Protein AF-A0A432HN29-F1 (afdb_monomer_lite)

Radius of gyration: 22.3 Å; chains: 1; bounding box: 65×26×49 Å

Secondary structure (DSSP, 8-state):
-HHHHHH----HHHHHHTTPPPPS--SSPPPS-HHHHHHHHHHHHHHHHHHHHHHHHHHHHHHHS-GGG---SSHHHHHHHHHHHHHHHHHHHHHHHHHHHHHHHHHHHHTTTS----TTTTSSTT----

pLDDT: mean 71.47, std 15.15, range [34.06, 88.19]

Sequence (130 aa):
MVFICIFTFTSLEYDRKHGIRLSGPPPGRPPADEEKRHEIKSQARQDELDRIAIEGRFGQGKRRFSLSRIMCKLAGTSETAIMIAFIVMNLEKWLKSHLFSVLHVFSSRLFRPIGFQTSCLMAWYLWIPL

Structure (mmCIF, N/CA/C/O backbone):
data_AF-A0A432HN29-F1
#
_entry.id   AF-A0A432HN29-F1
#
loop_
_atom_site.group_PDB
_atom_site.id
_atom_site.type_symbol
_atom_site.label_atom_id
_atom_site.label_alt_id
_atom_site.label_comp_id
_atom_site.label_asym_id
_atom_site.label_entity_id
_atom_site.label_seq_id
_atom_site.pdbx_PDB_ins_code
_atom_site.Cartn_x
_atom_site.Cartn_y
_atom_site.Cartn_z
_atom_site.occupancy
_atom_site.B_iso_or_equiv
_atom_site.auth_seq_id
_atom_site.auth_comp_id
_atom_site.auth_asym_id
_atom_site.auth_atom_id
_atom_site.pdbx_PDB_model_num
ATOM 1 N N . MET A 1 1 ? -9.352 -9.033 -4.904 1.00 34.06 1 MET A N 1
ATOM 2 C CA . MET A 1 1 ? -10.716 -8.506 -4.676 1.00 34.06 1 MET A CA 1
ATOM 3 C C . MET A 1 1 ? -10.703 -7.059 -4.177 1.00 34.06 1 MET A C 1
ATOM 5 O O . MET A 1 1 ? -11.386 -6.244 -4.771 1.00 34.06 1 MET A O 1
ATOM 9 N N . VAL A 1 2 ? -9.857 -6.688 -3.204 1.00 35.38 2 VAL A N 1
ATOM 10 C CA . VAL A 1 2 ? -9.800 -5.306 -2.661 1.00 35.38 2 VAL A CA 1
ATOM 11 C C . VAL A 1 2 ? -9.262 -4.245 -3.646 1.00 35.38 2 VAL A C 1
ATOM 13 O O . VAL A 1 2 ? -9.520 -3.058 -3.507 1.00 35.38 2 VAL A O 1
ATOM 16 N N . PHE A 1 3 ? -8.556 -4.666 -4.697 1.00 34.97 3 PHE A N 1
ATOM 17 C CA . PHE A 1 3 ? -7.975 -3.760 -5.695 1.00 34.97 3 PHE A CA 1
ATOM 18 C C . PHE A 1 3 ? -9.004 -3.099 -6.630 1.00 34.97 3 PHE A C 1
ATOM 20 O O . PHE A 1 3 ? -8.730 -2.036 -7.177 1.00 34.97 3 PHE A O 1
ATOM 27 N N . ILE A 1 4 ? -10.177 -3.720 -6.813 1.00 41.53 4 ILE A N 1
ATOM 28 C CA . ILE A 1 4 ? -11.187 -3.274 -7.785 1.00 41.53 4 ILE A CA 1
ATOM 29 C C . ILE A 1 4 ? -11.947 -2.049 -7.253 1.00 41.53 4 ILE A C 1
ATOM 31 O O . ILE A 1 4 ? -12.078 -1.070 -7.975 1.00 41.53 4 ILE A O 1
ATOM 35 N N . CYS A 1 5 ? -12.331 -2.034 -5.970 1.00 41.69 5 CYS A N 1
ATOM 36 C CA . CYS A 1 5 ? -13.126 -0.942 -5.386 1.00 41.69 5 CYS A CA 1
ATOM 37 C C . CYS A 1 5 ? -12.427 0.426 -5.342 1.00 41.69 5 CYS A C 1
ATOM 39 O O . CYS A 1 5 ? -13.101 1.445 -5.271 1.00 41.69 5 CYS A O 1
ATOM 41 N N . ILE A 1 6 ? -11.092 0.480 -5.345 1.00 48.00 6 ILE A N 1
ATOM 42 C CA . ILE A 1 6 ? -10.356 1.745 -5.156 1.00 48.00 6 ILE A CA 1
ATOM 43 C C . ILE A 1 6 ? -10.115 2.473 -6.481 1.00 48.00 6 ILE A C 1
ATOM 45 O O . ILE A 1 6 ? -9.966 3.694 -6.499 1.00 48.00 6 ILE A O 1
ATOM 49 N N . PHE A 1 7 ? -10.055 1.738 -7.593 1.00 40.31 7 PHE A N 1
ATOM 50 C CA . PHE A 1 7 ? -9.709 2.312 -8.895 1.00 40.31 7 PHE A CA 1
ATOM 51 C C . PHE A 1 7 ? -10.919 2.655 -9.758 1.00 40.31 7 PHE A C 1
ATOM 53 O O . PHE A 1 7 ? -10.801 3.460 -10.681 1.00 40.31 7 PHE A O 1
ATOM 60 N N . THR A 1 8 ? -12.080 2.076 -9.465 1.00 44.16 8 THR A N 1
ATOM 61 C CA . THR A 1 8 ? -13.298 2.353 -10.210 1.00 44.16 8 THR A CA 1
ATOM 62 C C . THR A 1 8 ? -14.205 3.259 -9.394 1.00 44.16 8 THR A C 1
ATOM 64 O O . THR A 1 8 ? -14.628 2.904 -8.301 1.00 44.16 8 THR A O 1
ATOM 67 N N . PHE A 1 9 ? -14.550 4.418 -9.954 1.00 47.03 9 PHE A N 1
ATOM 68 C CA . PHE A 1 9 ? -15.766 5.144 -9.596 1.00 47.03 9 PHE A CA 1
ATOM 69 C C . PHE A 1 9 ? -16.957 4.262 -10.013 1.00 47.03 9 PHE A C 1
ATOM 71 O O . PHE A 1 9 ? -17.567 4.470 -11.059 1.00 47.03 9 PHE A O 1
ATOM 78 N N . THR A 1 10 ? -17.198 3.166 -9.294 1.00 46.91 10 THR A N 1
ATOM 79 C CA . THR A 1 10 ? -18.332 2.287 -9.560 1.00 46.91 10 THR A CA 1
ATOM 80 C C . THR A 1 10 ? -19.584 2.951 -9.020 1.00 46.91 10 THR A C 1
ATOM 82 O O . THR A 1 10 ? -19.614 3.470 -7.906 1.00 46.91 10 THR A O 1
ATOM 85 N N . SER A 1 11 ? -20.635 2.973 -9.840 1.00 59.78 11 SER A N 1
ATOM 86 C CA . SER A 1 11 ? -21.960 3.321 -9.351 1.00 59.78 11 SER A CA 1
ATOM 87 C C . SER A 1 11 ? -22.355 2.299 -8.280 1.00 59.78 11 SER A C 1
ATOM 89 O O . SER A 1 11 ? -22.057 1.113 -8.415 1.00 59.78 11 SER A O 1
ATOM 91 N N . LEU A 1 12 ? -23.071 2.734 -7.237 1.00 62.19 12 LEU A N 1
ATOM 92 C CA . LEU A 1 12 ? -23.590 1.873 -6.154 1.00 62.19 12 LEU A CA 1
ATOM 93 C C . LEU A 1 12 ? -24.346 0.630 -6.671 1.00 62.19 12 LEU A C 1
ATOM 95 O O . LEU A 1 12 ? -24.540 -0.360 -5.970 1.00 62.19 12 LEU A O 1
ATOM 99 N N . GLU A 1 13 ? -24.811 0.704 -7.913 1.00 64.06 13 GLU A N 1
ATOM 100 C CA . GLU A 1 13 ? -25.495 -0.349 -8.642 1.00 64.06 13 GLU A CA 1
ATOM 101 C C . GLU A 1 13 ? -24.568 -1.502 -9.059 1.00 64.06 13 GLU A C 1
ATOM 103 O O . GLU A 1 13 ? -24.966 -2.666 -8.972 1.00 64.06 13 GLU A O 1
ATOM 108 N N . TYR A 1 14 ? -23.320 -1.207 -9.436 1.00 66.75 14 TYR A N 1
ATOM 109 C CA . TYR A 1 14 ? -22.306 -2.220 -9.725 1.00 66.75 14 TYR A CA 1
ATOM 110 C C . TYR A 1 14 ? -21.947 -3.007 -8.463 1.00 66.75 14 TYR A C 1
ATOM 112 O O . TYR A 1 14 ? -21.929 -4.238 -8.497 1.00 66.75 14 TYR A O 1
ATOM 120 N N . ASP A 1 15 ? -21.736 -2.315 -7.343 1.00 71.25 15 ASP A N 1
ATOM 121 C CA . ASP A 1 15 ? -21.361 -2.950 -6.076 1.00 71.25 15 ASP A CA 1
ATOM 122 C C . ASP A 1 15 ? -22.483 -3.868 -5.571 1.00 71.25 15 ASP A C 1
ATOM 124 O O . ASP A 1 15 ? -22.237 -5.017 -5.194 1.00 71.25 15 ASP A O 1
ATOM 128 N N . ARG A 1 16 ? -23.741 -3.419 -5.694 1.00 69.38 16 ARG A N 1
ATOM 129 C CA . ARG A 1 16 ? -24.931 -4.220 -5.368 1.00 69.38 16 ARG A CA 1
ATOM 130 C C . ARG A 1 16 ? -25.048 -5.475 -6.236 1.00 69.38 16 ARG A C 1
ATOM 132 O O . ARG A 1 16 ? -25.388 -6.536 -5.720 1.00 69.38 16 ARG A O 1
ATOM 139 N N . LYS A 1 17 ? -24.761 -5.371 -7.538 1.00 77.12 17 LYS A N 1
ATOM 140 C CA . LYS A 1 17 ? -24.838 -6.499 -8.484 1.00 77.12 17 LYS A CA 1
ATOM 141 C C . LYS A 1 17 ? -23.768 -7.563 -8.224 1.00 77.12 17 LYS A C 1
ATOM 143 O O . LYS A 1 17 ? -24.026 -8.742 -8.438 1.00 77.12 17 LYS A O 1
ATOM 148 N N . HIS A 1 18 ? -22.590 -7.153 -7.760 1.00 72.81 18 HIS A N 1
ATOM 149 C CA . HIS A 1 18 ? -21.458 -8.051 -7.513 1.00 72.81 18 HIS A CA 1
ATOM 150 C C . HIS A 1 18 ? -21.357 -8.516 -6.053 1.00 72.81 18 HIS A C 1
ATOM 152 O O . HIS A 1 18 ? -20.395 -9.194 -5.697 1.00 72.81 18 HIS A O 1
ATOM 158 N N . GLY A 1 19 ? -22.331 -8.162 -5.204 1.00 68.12 19 GLY A N 1
ATOM 159 C CA . GLY A 1 19 ? -22.323 -8.515 -3.782 1.00 68.12 19 GLY A CA 1
ATOM 160 C C . GLY A 1 19 ? -21.162 -7.880 -3.014 1.00 68.12 19 GLY A C 1
ATOM 161 O O . GLY A 1 19 ? -20.737 -8.404 -1.985 1.00 68.12 19 GLY A O 1
ATOM 162 N N . ILE A 1 20 ? -20.617 -6.772 -3.522 1.00 70.06 20 ILE A N 1
ATOM 163 C CA . ILE A 1 20 ? -19.517 -6.060 -2.884 1.00 70.06 20 ILE A CA 1
ATOM 164 C C . ILE A 1 20 ? -20.110 -5.244 -1.738 1.00 70.06 20 ILE A C 1
ATOM 166 O O . ILE A 1 20 ? -20.965 -4.379 -1.934 1.00 70.06 20 ILE A O 1
ATOM 170 N N . ARG A 1 21 ? -19.671 -5.550 -0.515 1.00 69.38 21 ARG A N 1
ATOM 171 C CA . ARG A 1 21 ? -20.093 -4.831 0.686 1.00 69.38 21 ARG A CA 1
ATOM 172 C C . ARG A 1 21 ? -19.577 -3.393 0.629 1.00 69.38 21 ARG A C 1
ATOM 174 O O . ARG A 1 21 ? -18.380 -3.177 0.473 1.00 69.38 21 ARG A O 1
ATOM 181 N N . LEU A 1 22 ? -20.473 -2.426 0.816 1.00 66.00 22 LEU A N 1
ATOM 182 C CA . LEU A 1 22 ? -20.110 -1.019 0.987 1.00 66.00 22 LEU A CA 1
ATOM 183 C C . LEU A 1 22 ? -19.386 -0.847 2.328 1.00 66.00 22 LEU A C 1
ATOM 185 O O . LEU A 1 22 ? -19.962 -1.109 3.385 1.00 66.00 22 LEU A O 1
ATOM 189 N N . SER A 1 23 ? -18.119 -0.443 2.275 1.00 63.62 23 SER A N 1
ATOM 190 C CA . SER A 1 23 ? -17.317 -0.151 3.464 1.00 63.62 23 SER A CA 1
ATOM 191 C C . SER A 1 23 ? -17.670 1.216 4.050 1.00 63.62 23 SER A C 1
ATOM 193 O O . SER A 1 23 ? -17.848 2.192 3.322 1.00 63.62 23 SER A O 1
ATOM 195 N N . GLY A 1 24 ? -17.740 1.276 5.381 1.00 65.94 24 GLY A N 1
ATOM 196 C CA . GLY A 1 24 ? -18.058 2.478 6.153 1.00 65.94 24 GLY A CA 1
ATOM 197 C C . GLY A 1 24 ? -19.341 2.347 6.987 1.00 65.94 24 GLY A C 1
ATOM 198 O O . GLY A 1 24 ? -20.215 1.535 6.675 1.00 65.94 24 GLY A O 1
ATOM 199 N N . PRO A 1 25 ? -19.466 3.116 8.083 1.00 65.25 25 PRO A N 1
ATOM 200 C CA . PRO A 1 25 ? -20.687 3.133 8.879 1.00 65.25 25 PRO A CA 1
ATOM 201 C C . PRO A 1 25 ? -21.871 3.643 8.036 1.00 65.25 25 PRO A C 1
ATOM 203 O O . PRO A 1 25 ? -21.696 4.564 7.233 1.00 65.25 25 PRO A O 1
ATOM 206 N N . PRO A 1 26 ? -23.078 3.075 8.204 1.00 67.44 26 PRO A N 1
ATOM 207 C CA . PRO A 1 26 ? -24.242 3.481 7.426 1.00 67.44 26 PRO A CA 1
ATOM 208 C C . PRO A 1 26 ? -24.565 4.967 7.665 1.00 67.44 26 PRO A C 1
ATOM 210 O O . PRO A 1 26 ? -24.495 5.426 8.810 1.00 67.44 26 PRO A O 1
ATOM 213 N N . PRO A 1 27 ? -24.942 5.731 6.621 1.00 62.78 27 PRO A N 1
ATOM 214 C CA . PRO A 1 27 ? -25.341 7.122 6.786 1.00 62.78 27 PRO A CA 1
ATOM 215 C C . PRO A 1 27 ? -26.658 7.175 7.567 1.00 62.78 27 PRO A C 1
ATOM 217 O O . PRO A 1 27 ? -27.718 6.833 7.048 1.00 62.78 27 PRO A O 1
ATOM 220 N N . GLY A 1 28 ? -26.598 7.564 8.840 1.00 72.19 28 GLY A N 1
ATOM 221 C CA . GLY A 1 28 ? -27.781 7.643 9.688 1.00 72.19 28 GLY A CA 1
ATOM 222 C C . GLY A 1 28 ? -27.483 7.577 11.179 1.00 72.19 28 GLY A C 1
ATOM 223 O O . GLY A 1 28 ? -26.338 7.624 11.630 1.00 72.19 28 GLY A O 1
ATOM 224 N N . ARG A 1 29 ? -28.558 7.481 11.963 1.00 73.88 29 ARG A N 1
ATOM 225 C CA . ARG A 1 29 ? -28.476 7.346 13.416 1.00 73.88 29 ARG A CA 1
ATOM 226 C C . ARG A 1 29 ? -27.977 5.939 13.767 1.00 73.88 29 ARG A C 1
ATOM 228 O O . ARG A 1 29 ? -28.541 4.971 13.259 1.00 73.88 29 ARG A O 1
ATOM 235 N N . PRO A 1 30 ? -26.969 5.796 14.642 1.00 71.31 30 PRO A N 1
ATOM 236 C CA . PRO A 1 30 ? -26.456 4.478 14.967 1.00 71.31 30 PRO A CA 1
ATOM 237 C C . PRO A 1 30 ? -27.505 3.656 15.744 1.00 71.31 30 PRO A C 1
ATOM 239 O O . PRO A 1 30 ? -28.262 4.239 16.532 1.00 71.31 30 PRO A O 1
ATOM 242 N N . PRO A 1 31 ? -27.577 2.329 15.513 1.00 76.62 31 PRO A N 1
ATOM 243 C CA . PRO A 1 31 ? -28.661 1.472 16.002 1.00 76.62 31 PRO A CA 1
ATOM 244 C C . PRO A 1 31 ? -28.777 1.517 17.529 1.00 76.62 31 PRO A C 1
ATOM 246 O O . PRO A 1 31 ? -27.783 1.729 18.209 1.00 76.62 31 PRO A O 1
ATOM 249 N N . ALA A 1 32 ? -29.977 1.355 18.088 1.00 76.25 32 ALA A N 1
ATOM 250 C CA . ALA A 1 32 ? -30.176 1.381 19.546 1.00 76.25 32 ALA A CA 1
ATOM 251 C C . ALA A 1 32 ? -29.550 0.172 20.269 1.00 76.25 32 ALA A C 1
ATOM 253 O O . ALA A 1 32 ? -29.327 0.220 21.470 1.00 76.25 32 ALA A O 1
ATOM 254 N N . ASP A 1 33 ? -29.278 -0.889 19.514 1.00 83.94 33 ASP A N 1
ATOM 255 C CA . ASP A 1 33 ? -28.730 -2.154 19.985 1.00 83.94 33 ASP A CA 1
ATOM 256 C C . ASP A 1 33 ? -27.202 -2.059 20.136 1.00 83.94 33 ASP A C 1
ATOM 258 O O . ASP A 1 33 ? -26.491 -1.764 19.165 1.00 83.94 33 ASP A O 1
ATOM 262 N N . GLU A 1 34 ? -26.693 -2.282 21.348 1.00 79.69 34 GLU A N 1
ATOM 263 C CA . GLU A 1 34 ? -25.281 -2.061 21.696 1.00 79.69 34 GLU A CA 1
ATOM 264 C C . GLU A 1 34 ? -24.353 -3.081 21.004 1.00 79.69 34 GLU A C 1
ATOM 266 O O . GLU A 1 34 ? -23.269 -2.727 20.535 1.00 79.69 34 GLU A O 1
ATOM 271 N N . GLU A 1 35 ? -24.807 -4.329 20.841 1.00 81.94 35 GLU A N 1
ATOM 272 C CA . GLU A 1 35 ? -24.048 -5.397 20.171 1.00 81.94 35 GLU A CA 1
ATOM 273 C C . GLU A 1 35 ? -23.832 -5.083 18.685 1.00 81.94 35 GLU A C 1
ATOM 275 O O . GLU A 1 35 ? -22.699 -5.071 18.198 1.00 81.94 35 GLU A O 1
ATOM 280 N N . LYS A 1 36 ? -24.900 -4.690 17.978 1.00 79.81 36 LYS A N 1
ATOM 281 C CA . LYS A 1 36 ? -24.821 -4.295 16.561 1.00 79.81 36 LYS A CA 1
ATOM 282 C C . LYS A 1 36 ? -23.942 -3.064 16.361 1.00 79.81 36 LYS A C 1
ATOM 284 O O . LYS A 1 36 ? -23.244 -2.956 15.354 1.00 79.81 36 LYS A O 1
ATOM 289 N N . ARG A 1 37 ? -23.941 -2.120 17.311 1.00 78.88 37 ARG A N 1
ATOM 290 C CA . ARG A 1 37 ? -23.011 -0.978 17.278 1.00 78.88 37 ARG A CA 1
ATOM 291 C C . ARG A 1 37 ? -21.562 -1.424 17.383 1.00 78.88 37 ARG A C 1
ATOM 293 O O . ARG A 1 37 ? -20.718 -0.894 16.657 1.00 78.88 37 ARG A O 1
ATOM 300 N N . HIS A 1 38 ? -21.272 -2.352 18.289 1.00 81.06 38 HIS A N 1
ATOM 301 C CA . HIS A 1 38 ? -19.920 -2.849 18.489 1.00 81.06 38 HIS A CA 1
ATOM 302 C C . HIS A 1 38 ? -19.406 -3.588 17.245 1.00 81.06 38 HIS A C 1
ATOM 304 O O . HIS A 1 38 ? -18.285 -3.324 16.806 1.00 81.06 38 HIS A O 1
ATOM 310 N N . GLU A 1 39 ? -20.243 -4.419 16.622 1.00 82.38 39 GLU A N 1
ATOM 311 C CA . GLU A 1 39 ? -19.929 -5.117 15.367 1.00 82.38 39 GLU A CA 1
ATOM 312 C C . GLU A 1 39 ? -19.685 -4.158 14.195 1.00 82.38 39 GLU A C 1
ATOM 314 O O . GLU A 1 39 ? -18.677 -4.266 13.499 1.00 82.38 39 GLU A O 1
ATOM 319 N N . ILE A 1 40 ? -20.549 -3.156 13.998 1.00 79.94 40 ILE A N 1
ATOM 320 C CA . ILE A 1 40 ? -20.352 -2.154 12.936 1.00 79.94 40 ILE A CA 1
ATOM 321 C C . ILE A 1 40 ? -19.045 -1.385 13.158 1.00 79.94 40 ILE A C 1
ATOM 323 O O . ILE A 1 40 ? -18.321 -1.090 12.206 1.00 79.94 40 ILE A O 1
ATOM 327 N N . LYS A 1 41 ? -18.719 -1.061 14.414 1.00 81.88 4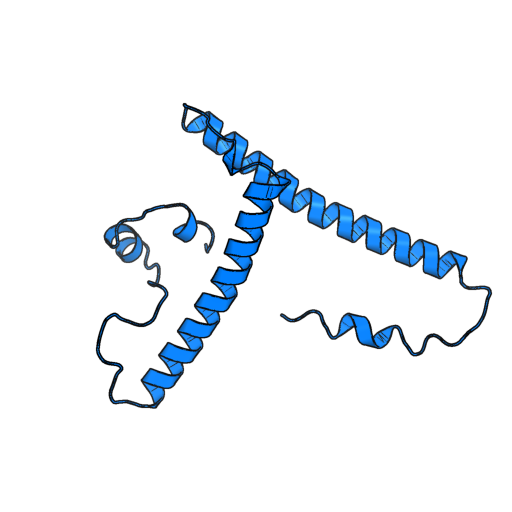1 LYS A N 1
ATOM 328 C CA . LYS A 1 41 ? -17.499 -0.325 14.759 1.00 81.88 41 LYS A CA 1
ATOM 329 C C . LYS A 1 41 ? -16.238 -1.169 14.562 1.00 81.88 41 LYS A C 1
ATOM 331 O O . LYS A 1 41 ? -15.243 -0.643 14.063 1.00 81.88 41 LYS A O 1
ATOM 336 N N . SER A 1 42 ? -16.257 -2.446 14.944 1.00 83.44 42 SER A N 1
ATOM 337 C CA . SER A 1 42 ? -15.120 -3.351 14.733 1.00 83.44 42 SER A CA 1
ATOM 338 C C . SER A 1 42 ? -14.891 -3.598 13.243 1.00 83.44 42 SER A C 1
ATOM 340 O O . SER A 1 42 ? -13.759 -3.502 12.771 1.00 83.44 42 SER A O 1
ATOM 342 N N . GLN A 1 43 ? -15.969 -3.793 12.486 1.00 80.81 43 GLN A N 1
ATOM 343 C CA . GLN A 1 43 ? -15.931 -3.949 11.041 1.00 80.81 43 GLN A CA 1
ATOM 344 C C . GLN A 1 43 ? -15.398 -2.691 10.341 1.00 80.81 43 GLN A C 1
ATOM 346 O O . GLN A 1 43 ? -14.508 -2.793 9.503 1.00 80.81 43 GLN A O 1
ATOM 351 N N . ALA A 1 44 ? -15.881 -1.502 10.714 1.00 80.75 44 ALA A N 1
ATOM 352 C CA . ALA A 1 44 ? -15.391 -0.240 10.157 1.00 80.75 44 ALA A CA 1
ATOM 353 C C . ALA A 1 44 ? -13.905 -0.012 10.469 1.00 80.75 44 ALA A C 1
ATOM 355 O O . ALA A 1 44 ? -13.166 0.497 9.630 1.00 80.75 44 ALA A O 1
ATOM 356 N N . ARG A 1 45 ? -13.450 -0.416 11.663 1.00 83.94 45 ARG A N 1
ATOM 357 C CA . ARG A 1 45 ? -12.031 -0.362 12.020 1.00 83.94 45 ARG A CA 1
ATOM 358 C C . ARG A 1 45 ? -11.197 -1.285 11.134 1.00 83.94 45 ARG A C 1
ATOM 360 O O . ARG A 1 45 ? -10.129 -0.866 10.702 1.00 83.94 45 ARG A O 1
ATOM 367 N N . GLN A 1 46 ? -11.661 -2.506 10.875 1.00 82.31 46 GLN A N 1
ATOM 368 C CA . GLN A 1 46 ? -10.944 -3.438 10.006 1.00 82.31 46 GLN A CA 1
ATOM 369 C C . GLN A 1 46 ? -10.877 -2.922 8.564 1.00 82.31 46 GLN A C 1
ATOM 371 O O . GLN A 1 46 ? -9.797 -2.890 7.981 1.00 82.31 46 GLN A O 1
ATOM 376 N N . ASP A 1 47 ? -11.999 -2.427 8.036 1.00 82.38 47 ASP A N 1
ATOM 377 C CA . ASP A 1 47 ? -12.065 -1.837 6.695 1.00 82.38 47 ASP A CA 1
ATOM 378 C C . ASP A 1 47 ? -11.110 -0.633 6.559 1.00 82.38 47 ASP A C 1
ATOM 380 O O . ASP A 1 47 ? -10.453 -0.470 5.529 1.00 82.38 47 ASP A O 1
ATOM 384 N N . GLU A 1 48 ? -10.981 0.193 7.605 1.00 81.12 48 GLU A N 1
ATOM 385 C CA . GLU A 1 48 ? -10.045 1.323 7.628 1.00 81.12 48 GLU A CA 1
ATOM 386 C C . GLU A 1 48 ? -8.578 0.864 7.674 1.00 81.12 48 GLU A C 1
ATOM 388 O O . GLU A 1 48 ? -7.741 1.421 6.965 1.00 81.12 48 GLU A O 1
ATOM 393 N N . LEU A 1 49 ? -8.248 -0.175 8.452 1.00 83.50 49 LEU A N 1
ATOM 394 C CA . LEU A 1 49 ? -6.892 -0.743 8.479 1.00 83.50 49 LEU A CA 1
ATOM 395 C C . LEU A 1 49 ? -6.478 -1.266 7.098 1.00 83.50 49 LEU A C 1
ATOM 397 O O . LEU A 1 49 ? -5.382 -0.956 6.614 1.00 83.50 49 LEU A O 1
ATOM 401 N N . ASP A 1 50 ? -7.377 -1.994 6.439 1.00 82.75 50 ASP A N 1
ATOM 402 C CA . ASP A 1 50 ? -7.144 -2.521 5.097 1.00 82.75 50 ASP A CA 1
ATOM 403 C C . ASP A 1 50 ? -6.983 -1.375 4.085 1.00 82.75 50 ASP A C 1
ATOM 405 O O . ASP A 1 50 ? -6.067 -1.383 3.252 1.00 82.75 50 ASP A O 1
ATOM 409 N N . ARG A 1 51 ? -7.816 -0.333 4.198 1.00 82.38 51 ARG A N 1
ATOM 410 C CA . ARG A 1 51 ? -7.738 0.866 3.359 1.00 82.38 51 ARG A CA 1
ATOM 411 C C . ARG A 1 51 ? -6.405 1.594 3.516 1.00 82.38 51 ARG A C 1
ATOM 413 O O . ARG A 1 51 ? -5.776 1.900 2.502 1.00 82.38 51 ARG A O 1
ATOM 420 N N . ILE A 1 52 ? -5.945 1.834 4.745 1.00 82.56 52 ILE A N 1
ATOM 421 C CA . ILE A 1 52 ? -4.671 2.519 5.026 1.00 82.56 52 ILE A CA 1
ATOM 422 C C . ILE A 1 52 ? -3.506 1.787 4.352 1.00 82.56 52 ILE A C 1
ATOM 424 O O . ILE A 1 52 ? -2.667 2.415 3.693 1.00 82.56 52 ILE A O 1
ATOM 428 N N . ALA A 1 53 ? -3.456 0.457 4.476 1.00 84.88 53 ALA A N 1
ATOM 429 C CA . ALA A 1 53 ? -2.399 -0.346 3.867 1.00 84.88 53 ALA A CA 1
ATOM 430 C C . ALA A 1 53 ? -2.387 -0.197 2.337 1.00 84.88 53 ALA A C 1
ATOM 432 O O . ALA A 1 53 ? -1.324 -0.061 1.714 1.00 84.88 53 ALA A O 1
ATOM 433 N N . ILE A 1 54 ? -3.570 -0.182 1.725 1.00 82.19 54 ILE A N 1
ATOM 434 C CA . ILE A 1 54 ? -3.714 -0.088 0.277 1.00 82.19 54 ILE A CA 1
ATOM 435 C C . ILE A 1 54 ? -3.403 1.325 -0.226 1.00 82.19 54 ILE A C 1
ATOM 437 O O . ILE A 1 54 ? -2.596 1.477 -1.147 1.00 82.19 54 ILE A O 1
ATOM 441 N N . GLU A 1 5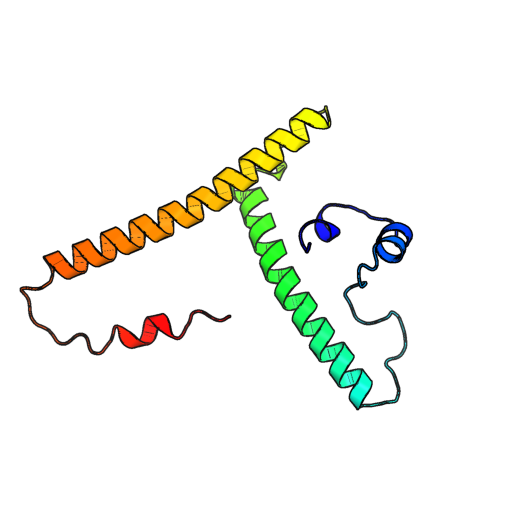5 ? -3.959 2.364 0.395 1.00 81.62 55 GLU A N 1
ATOM 442 C CA . GLU A 1 55 ? -3.655 3.761 0.065 1.00 81.62 55 GLU A CA 1
ATOM 443 C C . GLU A 1 55 ? -2.162 4.059 0.216 1.00 81.62 55 GLU A C 1
ATOM 445 O O . GLU A 1 55 ? -1.568 4.712 -0.647 1.00 81.62 55 GLU A O 1
ATOM 450 N N . GLY A 1 56 ? -1.519 3.499 1.244 1.00 86.25 56 GLY A N 1
ATOM 451 C CA . GLY A 1 56 ? -0.073 3.577 1.424 1.00 86.25 56 GLY A CA 1
ATOM 452 C C . GLY A 1 56 ? 0.696 2.989 0.237 1.00 86.25 56 GLY A C 1
ATOM 453 O O . GLY A 1 56 ? 1.611 3.630 -0.294 1.00 86.25 56 GLY A O 1
ATOM 454 N N . ARG A 1 57 ? 0.310 1.797 -0.242 1.00 84.44 57 ARG A N 1
ATOM 455 C CA . ARG A 1 57 ? 0.923 1.161 -1.424 1.00 84.44 57 ARG A CA 1
ATOM 456 C C . ARG A 1 57 ? 0.683 1.952 -2.704 1.00 84.44 57 ARG A C 1
ATOM 458 O O . ARG A 1 57 ? 1.630 2.150 -3.466 1.00 84.44 57 ARG A O 1
ATOM 465 N N . PHE A 1 58 ? -0.525 2.462 -2.919 1.00 81.06 58 PHE A N 1
ATOM 466 C CA . PHE A 1 58 ? -0.820 3.325 -4.063 1.00 81.06 58 PHE A CA 1
ATOM 467 C C . PHE A 1 58 ? -0.062 4.651 -4.004 1.00 81.06 58 PHE A C 1
ATOM 469 O O . PHE A 1 58 ? 0.422 5.125 -5.032 1.00 81.06 58 PHE A O 1
ATOM 476 N N . GLY A 1 59 ? 0.102 5.235 -2.817 1.00 85.44 59 GLY A N 1
ATOM 477 C CA . GLY A 1 59 ? 0.916 6.428 -2.605 1.00 85.44 59 GLY A CA 1
ATOM 478 C C . GLY A 1 59 ? 2.380 6.194 -2.979 1.00 85.44 59 GLY A C 1
ATOM 479 O O . GLY A 1 59 ? 2.978 7.016 -3.675 1.00 85.44 59 GLY A O 1
ATOM 480 N N . GLN A 1 60 ? 2.942 5.042 -2.596 1.00 85.50 60 GLN A N 1
ATOM 481 C CA . GLN A 1 60 ? 4.281 4.632 -3.038 1.00 85.50 60 GLN A CA 1
ATOM 482 C C . GLN A 1 60 ? 4.338 4.418 -4.553 1.00 85.50 60 GLN A C 1
ATOM 484 O O . GLN A 1 60 ? 5.257 4.921 -5.196 1.00 85.50 60 GLN A O 1
ATOM 489 N N . GLY A 1 61 ? 3.337 3.757 -5.137 1.00 86.12 61 GLY A N 1
ATOM 490 C CA . GLY A 1 61 ? 3.202 3.589 -6.585 1.00 86.12 61 GLY A CA 1
ATOM 491 C C . GLY A 1 61 ? 3.212 4.920 -7.342 1.00 86.12 61 GLY A C 1
ATOM 492 O O . GLY A 1 61 ? 3.963 5.100 -8.298 1.00 86.12 61 GLY A O 1
ATOM 493 N N . LYS A 1 62 ? 2.442 5.906 -6.876 1.00 83.56 62 LYS A N 1
ATOM 494 C CA . LYS A 1 62 ? 2.395 7.246 -7.479 1.00 83.56 62 LYS A CA 1
ATOM 495 C C . LYS A 1 62 ? 3.712 8.011 -7.314 1.00 83.56 62 LYS A C 1
ATOM 497 O O . LYS A 1 62 ? 4.154 8.634 -8.272 1.00 83.56 62 LYS A O 1
ATOM 502 N N . ARG A 1 63 ? 4.348 7.958 -6.135 1.00 85.38 63 ARG A N 1
ATOM 503 C CA . ARG A 1 63 ? 5.576 8.725 -5.837 1.00 85.38 63 ARG A CA 1
ATOM 504 C C . ARG A 1 63 ? 6.849 8.104 -6.414 1.00 85.38 63 ARG A C 1
ATOM 506 O O . ARG A 1 63 ? 7.640 8.819 -7.015 1.00 85.38 63 ARG A O 1
ATOM 513 N N . ARG A 1 64 ? 7.069 6.802 -6.210 1.00 83.00 64 ARG A N 1
ATOM 514 C CA . ARG A 1 64 ? 8.303 6.099 -6.612 1.00 83.00 64 ARG A CA 1
ATOM 515 C C . ARG A 1 64 ? 8.214 5.483 -8.003 1.00 83.00 64 ARG A C 1
ATOM 517 O O . ARG A 1 64 ? 9.195 5.514 -8.732 1.00 83.00 64 ARG A O 1
ATOM 524 N N . PHE A 1 65 ? 7.046 4.968 -8.383 1.00 81.38 65 PHE A N 1
ATOM 525 C CA . PHE A 1 65 ? 6.848 4.259 -9.656 1.00 81.38 65 PHE A CA 1
ATOM 526 C C . PHE A 1 65 ? 6.100 5.099 -10.697 1.00 81.38 65 PHE A C 1
ATOM 528 O O . PHE A 1 65 ? 5.714 4.590 -11.742 1.00 81.38 65 PHE A O 1
ATOM 535 N N . SER A 1 66 ? 5.913 6.397 -10.426 1.00 80.06 66 SER A N 1
ATOM 536 C CA . SER A 1 66 ? 5.323 7.373 -11.350 1.00 80.06 66 SER A CA 1
ATOM 537 C C . SER A 1 66 ? 3.973 6.954 -11.943 1.00 80.06 66 SER A C 1
ATOM 539 O O . SER A 1 66 ? 3.645 7.356 -13.058 1.00 80.06 66 SER A O 1
ATOM 541 N N . LEU A 1 67 ? 3.146 6.207 -11.194 1.00 81.25 67 LEU A N 1
ATOM 542 C CA . LEU A 1 67 ? 1.793 5.841 -11.645 1.00 81.25 67 LEU A CA 1
ATOM 543 C C . LEU A 1 67 ? 0.943 7.071 -12.017 1.00 81.25 67 LEU A C 1
ATOM 545 O O . LEU A 1 67 ? 0.075 6.981 -12.875 1.00 81.25 67 LEU A O 1
ATOM 549 N N . SER A 1 68 ? 1.204 8.234 -11.408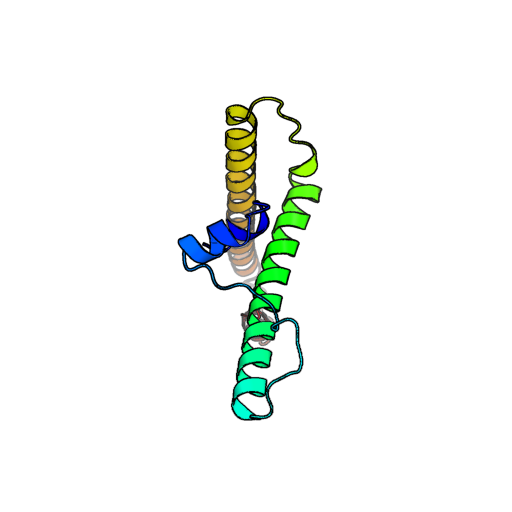 1.00 75.75 68 SER A N 1
ATOM 550 C CA . SER A 1 68 ? 0.535 9.505 -11.728 1.00 75.75 68 SER A CA 1
ATOM 551 C C . SER A 1 68 ? 0.941 10.111 -13.076 1.00 75.75 68 SER A C 1
ATOM 553 O O . SER A 1 68 ? 0.271 11.023 -13.552 1.00 75.75 68 SER A O 1
ATOM 555 N N . ARG A 1 69 ? 2.035 9.637 -13.685 1.00 73.94 69 ARG A N 1
ATOM 556 C CA . ARG A 1 69 ? 2.549 10.108 -14.981 1.00 73.94 69 ARG A CA 1
ATOM 557 C C . ARG A 1 69 ? 2.073 9.238 -16.150 1.00 73.94 69 ARG A C 1
ATOM 559 O O . ARG A 1 69 ? 2.385 9.537 -17.299 1.00 73.94 69 ARG A O 1
ATOM 566 N N . ILE A 1 70 ? 1.308 8.178 -15.887 1.00 78.94 70 ILE A N 1
ATOM 567 C CA . ILE A 1 70 ? 0.698 7.359 -16.937 1.00 78.94 70 ILE A CA 1
ATOM 568 C C . ILE A 1 70 ? -0.447 8.173 -17.562 1.00 78.94 70 ILE A C 1
ATOM 570 O O . ILE A 1 70 ? -1.582 8.130 -17.106 1.00 78.94 70 ILE A O 1
ATOM 574 N N . MET A 1 71 ? -0.127 8.960 -18.594 1.00 70.44 71 MET A N 1
ATOM 575 C CA . MET A 1 71 ? -1.073 9.794 -19.358 1.00 70.44 71 MET A CA 1
ATOM 576 C C . MET A 1 71 ? -1.431 9.164 -20.713 1.00 70.44 71 MET A C 1
ATOM 578 O O . MET A 1 71 ? -1.641 9.862 -21.707 1.00 70.44 71 MET A O 1
ATOM 582 N N . CYS A 1 72 ? -1.427 7.833 -20.789 1.00 72.19 72 CYS A N 1
ATOM 583 C CA . CYS A 1 72 ? -1.732 7.115 -22.019 1.00 72.19 72 CYS A CA 1
ATOM 584 C C . CYS A 1 72 ? -3.146 7.479 -22.498 1.00 72.19 72 CYS A C 1
ATOM 586 O O . CYS A 1 72 ? -4.116 7.316 -21.766 1.00 72.19 72 CYS A O 1
ATOM 588 N N . LYS A 1 73 ? -3.263 7.968 -23.738 1.00 69.12 73 LYS A N 1
ATOM 589 C CA . LYS A 1 73 ? -4.551 8.366 -24.335 1.00 69.12 73 LYS A CA 1
ATOM 590 C C . LYS A 1 73 ? -5.422 7.178 -24.767 1.00 69.12 73 LYS A C 1
ATOM 592 O O . LYS A 1 73 ? -6.589 7.374 -25.082 1.00 69.12 73 LYS A O 1
ATOM 597 N N . LEU A 1 74 ? -4.856 5.968 -24.811 1.00 81.75 74 LEU A N 1
ATOM 598 C CA . LEU A 1 74 ? -5.517 4.750 -25.274 1.00 81.75 74 LEU A CA 1
ATOM 599 C C . LEU A 1 74 ? -5.647 3.744 -24.124 1.00 81.75 74 LEU A C 1
ATOM 601 O O . LEU A 1 74 ? -4.657 3.432 -23.465 1.00 81.75 74 LEU A O 1
ATOM 605 N N . ALA A 1 75 ? -6.853 3.200 -23.934 1.00 75.12 75 ALA A N 1
ATOM 606 C CA . ALA A 1 75 ? -7.178 2.314 -22.813 1.00 75.12 75 ALA A CA 1
ATOM 607 C C . ALA A 1 75 ? -6.235 1.095 -22.703 1.00 75.12 75 ALA A C 1
ATOM 609 O O . ALA A 1 75 ? -5.734 0.791 -21.620 1.00 75.12 75 ALA A O 1
ATOM 610 N N . GLY A 1 76 ? -5.908 0.452 -23.829 1.00 77.25 76 GLY A N 1
ATOM 611 C CA . GLY A 1 76 ? -5.035 -0.730 -23.833 1.00 77.25 76 GLY A CA 1
ATOM 612 C C . GLY A 1 76 ? -3.577 -0.441 -23.447 1.00 77.25 76 GLY A C 1
ATOM 613 O O . GLY A 1 76 ? -2.919 -1.266 -22.811 1.00 77.25 76 GLY A O 1
ATOM 614 N N . THR A 1 77 ? -3.051 0.746 -23.769 1.00 77.75 77 THR A N 1
ATOM 615 C CA . THR A 1 77 ? -1.674 1.108 -23.387 1.00 77.75 77 THR A CA 1
ATOM 616 C C . THR A 1 77 ? -1.595 1.588 -21.943 1.00 77.75 77 THR A C 1
ATOM 618 O O . THR A 1 77 ? -0.608 1.298 -21.269 1.00 77.75 77 THR A O 1
ATOM 621 N N . SER A 1 78 ? -2.643 2.241 -21.422 1.00 80.00 78 SER A N 1
ATOM 622 C CA . SER A 1 78 ? -2.734 2.528 -19.984 1.00 80.00 78 SER A CA 1
ATOM 623 C C . SER A 1 78 ? -2.792 1.252 -19.152 1.00 80.00 78 SER A C 1
ATOM 625 O O . SER A 1 78 ? -2.102 1.164 -18.141 1.00 80.00 78 SER A O 1
ATOM 627 N N . GLU A 1 79 ? -3.570 0.254 -19.576 1.00 81.06 79 GLU A N 1
ATOM 628 C CA . GLU A 1 79 ? -3.726 -0.994 -18.828 1.00 81.06 79 GLU A CA 1
ATOM 629 C C . GLU A 1 79 ? -2.398 -1.750 -18.724 1.00 81.06 79 GLU A C 1
ATOM 631 O O . GLU A 1 79 ? -1.951 -2.086 -17.627 1.00 81.06 79 GLU A O 1
ATOM 636 N N . THR A 1 80 ? -1.706 -1.935 -19.849 1.00 84.62 80 THR A N 1
ATOM 637 C CA . THR A 1 80 ? -0.405 -2.619 -19.864 1.00 84.62 80 THR A CA 1
ATOM 638 C C . THR A 1 80 ? 0.662 -1.858 -19.073 1.00 84.62 80 THR A C 1
ATOM 640 O O . THR A 1 80 ? 1.403 -2.476 -18.307 1.00 84.62 80 THR A O 1
ATOM 643 N N . ALA A 1 81 ? 0.707 -0.524 -19.165 1.00 82.38 81 ALA A N 1
ATOM 644 C CA . ALA A 1 81 ? 1.623 0.299 -18.373 1.00 82.38 81 ALA A CA 1
ATOM 645 C C . ALA A 1 81 ? 1.375 0.160 -16.860 1.00 82.38 81 ALA A C 1
ATOM 647 O O . ALA A 1 81 ? 2.322 0.028 -16.079 1.00 82.38 81 ALA A O 1
ATOM 648 N N . ILE A 1 82 ? 0.106 0.142 -16.445 1.00 85.19 82 ILE A N 1
ATOM 649 C CA . ILE A 1 82 ? -0.288 -0.065 -15.049 1.00 85.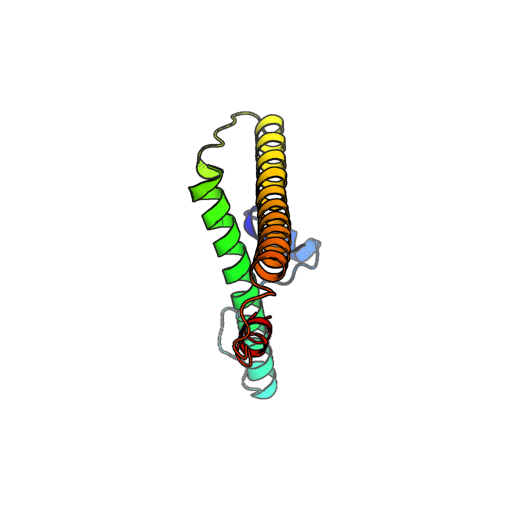19 82 ILE A CA 1
ATOM 650 C C . ILE A 1 82 ? 0.120 -1.472 -14.581 1.00 85.19 82 ILE A C 1
ATOM 652 O O . ILE A 1 82 ? 0.718 -1.615 -13.511 1.00 85.19 82 ILE A O 1
ATOM 656 N N . MET A 1 83 ? -0.133 -2.505 -15.389 1.00 86.00 83 MET A N 1
ATOM 657 C CA . MET A 1 83 ? 0.231 -3.890 -15.067 1.00 86.00 83 MET A CA 1
ATOM 658 C C . MET A 1 83 ? 1.742 -4.069 -14.888 1.00 86.00 83 MET A C 1
ATOM 660 O O . MET A 1 83 ? 2.182 -4.665 -13.902 1.00 86.00 83 MET A O 1
ATOM 664 N N . ILE A 1 84 ? 2.550 -3.499 -15.786 1.00 86.44 84 ILE A N 1
ATOM 665 C CA . ILE A 1 84 ? 4.016 -3.542 -15.682 1.00 86.44 84 ILE A CA 1
ATOM 666 C C . ILE A 1 84 ? 4.482 -2.841 -14.402 1.00 86.44 84 ILE A C 1
ATOM 668 O O . ILE A 1 84 ? 5.312 -3.385 -13.672 1.00 86.44 84 ILE A O 1
ATOM 672 N N . ALA A 1 85 ? 3.919 -1.676 -14.073 1.00 85.62 85 ALA A N 1
ATOM 673 C CA . ALA A 1 85 ? 4.258 -0.975 -12.839 1.00 85.62 85 ALA A CA 1
ATOM 674 C C . ALA A 1 85 ? 3.959 -1.826 -11.589 1.00 85.62 85 ALA A C 1
ATOM 676 O O . ALA A 1 85 ? 4.768 -1.855 -10.658 1.00 85.62 85 ALA A O 1
ATOM 677 N N . PHE A 1 86 ? 2.855 -2.583 -11.575 1.00 85.12 86 PHE A N 1
ATOM 678 C CA . PHE A 1 86 ? 2.562 -3.526 -10.489 1.00 85.12 86 PHE A CA 1
ATOM 679 C C . PHE A 1 86 ? 3.550 -4.685 -10.405 1.00 85.12 86 PHE A C 1
ATOM 681 O O . PHE A 1 86 ? 3.950 -5.056 -9.298 1.00 85.12 86 PHE A O 1
ATOM 688 N N . ILE A 1 87 ? 3.985 -5.236 -11.536 1.00 8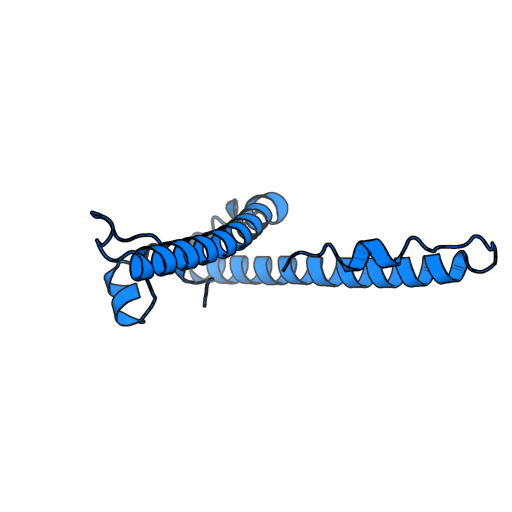8.19 87 ILE A N 1
ATOM 689 C CA . ILE A 1 87 ? 5.003 -6.293 -11.557 1.00 88.19 87 ILE A CA 1
ATOM 690 C C . ILE A 1 87 ? 6.311 -5.775 -10.955 1.00 88.19 87 ILE A C 1
ATOM 692 O O . ILE A 1 87 ? 6.861 -6.406 -10.052 1.00 88.19 87 ILE A O 1
ATOM 696 N N . VAL A 1 88 ? 6.768 -4.597 -11.383 1.00 88.06 88 VAL A N 1
ATOM 697 C CA . VAL A 1 88 ? 8.008 -3.983 -10.884 1.00 88.06 88 VAL A CA 1
ATOM 698 C C . VAL A 1 88 ? 7.918 -3.684 -9.383 1.00 88.06 88 VAL A C 1
ATOM 700 O O . VAL A 1 88 ? 8.848 -3.998 -8.639 1.00 88.06 88 VAL A O 1
ATOM 703 N N . MET A 1 89 ? 6.781 -3.163 -8.907 1.00 86.50 89 MET A N 1
ATOM 704 C CA . MET A 1 89 ? 6.548 -2.920 -7.476 1.00 86.50 89 MET A CA 1
ATOM 705 C C . MET A 1 89 ? 6.648 -4.193 -6.632 1.00 86.50 89 MET A C 1
ATOM 707 O O . MET A 1 89 ? 7.228 -4.179 -5.542 1.00 86.50 89 MET A O 1
ATOM 711 N N . ASN A 1 90 ? 6.081 -5.297 -7.120 1.00 87.00 90 ASN A N 1
ATOM 712 C CA . ASN A 1 90 ? 6.187 -6.580 -6.437 1.00 87.00 90 ASN A CA 1
ATOM 713 C C . ASN A 1 90 ? 7.623 -7.108 -6.492 1.00 87.00 90 ASN A C 1
ATOM 715 O O . ASN A 1 90 ? 8.158 -7.517 -5.463 1.00 87.00 90 ASN A O 1
ATOM 719 N N . LEU A 1 91 ? 8.284 -7.027 -7.644 1.00 87.38 91 LEU A N 1
ATOM 720 C CA . LEU A 1 91 ? 9.647 -7.516 -7.818 1.00 87.38 91 LEU A CA 1
ATOM 721 C C . LEU A 1 91 ? 10.651 -6.798 -6.901 1.00 87.38 91 LEU A C 1
ATOM 723 O O . LEU A 1 91 ? 11.476 -7.460 -6.272 1.00 87.38 91 LEU A O 1
ATOM 727 N N . GLU A 1 92 ? 10.542 -5.476 -6.731 1.00 86.38 92 GLU A N 1
ATOM 728 C CA . GLU A 1 92 ? 11.396 -4.720 -5.800 1.00 86.38 92 GLU A CA 1
ATOM 729 C C . GLU A 1 92 ? 11.266 -5.233 -4.356 1.00 86.38 92 GLU A C 1
ATOM 731 O O . GLU A 1 92 ? 12.266 -5.356 -3.644 1.00 86.38 92 GLU A O 1
ATOM 736 N N . LYS A 1 93 ? 10.047 -5.576 -3.915 1.00 84.94 93 LYS A N 1
ATOM 737 C CA . LYS A 1 93 ? 9.813 -6.136 -2.574 1.00 84.94 93 LYS A CA 1
ATOM 738 C C . LYS A 1 93 ? 10.535 -7.474 -2.404 1.00 84.94 93 LYS A C 1
ATOM 740 O O . LYS A 1 93 ? 11.185 -7.695 -1.382 1.00 84.94 93 LYS A O 1
ATOM 745 N N . TRP A 1 94 ? 10.429 -8.347 -3.403 1.00 86.62 94 TRP A N 1
ATOM 746 C CA . TRP A 1 94 ? 11.055 -9.668 -3.381 1.00 86.62 94 TRP A CA 1
ATOM 747 C C . TRP A 1 94 ? 12.579 -9.570 -3.410 1.00 86.62 94 TRP A C 1
ATOM 749 O O . TRP A 1 94 ? 13.236 -10.192 -2.574 1.00 86.62 94 TRP A O 1
ATOM 759 N N . LEU A 1 95 ? 13.133 -8.741 -4.298 1.00 87.31 95 LEU A N 1
ATOM 760 C CA . LEU A 1 95 ? 14.573 -8.500 -4.403 1.00 87.31 95 LEU A CA 1
ATOM 761 C C . LEU A 1 95 ? 15.147 -7.959 -3.094 1.00 87.31 95 LEU A C 1
ATOM 763 O O . LEU A 1 95 ? 16.135 -8.494 -2.603 1.00 87.31 95 LEU A O 1
ATOM 767 N N . LYS A 1 96 ? 14.510 -6.955 -2.479 1.00 86.94 96 LYS A N 1
ATOM 768 C CA . LYS A 1 96 ? 14.963 -6.417 -1.185 1.00 86.94 96 LYS A CA 1
ATOM 769 C C . LYS A 1 96 ? 14.950 -7.464 -0.081 1.00 86.94 96 LYS A C 1
ATOM 771 O O . LYS A 1 96 ? 15.897 -7.514 0.695 1.00 86.94 96 LYS A O 1
ATOM 776 N N . SER A 1 97 ? 13.914 -8.300 -0.024 1.00 86.06 97 SER A N 1
ATOM 777 C CA . SER A 1 97 ? 13.839 -9.384 0.959 1.00 86.06 97 SER A CA 1
ATOM 778 C C . SER A 1 97 ? 14.976 -10.385 0.769 1.00 86.06 97 SER A C 1
ATOM 780 O O . SER A 1 97 ? 15.664 -10.705 1.730 1.00 86.06 97 SER A O 1
ATOM 782 N N . HIS A 1 98 ? 15.215 -10.838 -0.464 1.00 85.38 98 HIS A N 1
ATOM 783 C CA . HIS A 1 98 ? 16.276 -11.804 -0.756 1.00 85.38 98 HIS A CA 1
ATOM 784 C C . HIS A 1 98 ? 17.663 -11.209 -0.513 1.00 85.38 98 HIS A C 1
ATOM 786 O O . HIS A 1 98 ? 18.490 -11.849 0.128 1.00 85.38 98 HIS A O 1
ATOM 792 N N . LEU A 1 99 ? 17.909 -9.972 -0.955 1.00 84.81 99 LEU A N 1
ATOM 793 C CA . LEU A 1 99 ? 19.165 -9.269 -0.697 1.00 84.81 99 LEU A CA 1
ATOM 794 C C . LEU A 1 99 ? 19.398 -9.085 0.802 1.00 84.81 99 LEU A C 1
ATOM 796 O O . LEU A 1 99 ? 20.492 -9.369 1.275 1.00 84.81 99 LEU A O 1
ATOM 800 N N . PHE A 1 100 ? 18.383 -8.676 1.566 1.00 82.50 100 PHE A N 1
ATOM 801 C CA . PHE A 1 100 ? 18.504 -8.541 3.016 1.00 82.50 100 PHE A CA 1
ATOM 802 C C . PHE A 1 100 ? 18.792 -9.888 3.687 1.00 82.50 100 PHE A C 1
ATOM 804 O O . PHE A 1 100 ? 19.703 -9.975 4.507 1.00 82.50 100 PHE A O 1
ATOM 811 N N . SER A 1 101 ? 18.086 -10.954 3.303 1.00 81.94 101 SER A N 1
ATOM 812 C CA . SER A 1 101 ? 18.335 -12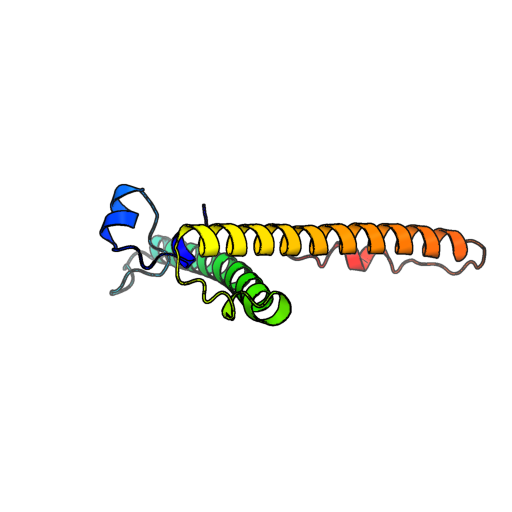.303 3.822 1.00 81.94 101 SER A CA 1
ATOM 813 C C . SER A 1 101 ? 19.745 -12.798 3.489 1.00 81.94 101 SER A C 1
ATOM 815 O O . SER A 1 101 ? 20.434 -13.302 4.373 1.00 81.94 101 SER A O 1
ATOM 817 N N . VAL A 1 102 ? 20.208 -12.620 2.249 1.00 84.94 102 VAL A N 1
ATOM 818 C CA . VAL A 1 102 ? 21.559 -13.021 1.824 1.00 84.94 102 VAL A CA 1
ATOM 819 C C . VAL A 1 102 ? 22.624 -12.203 2.552 1.00 84.94 102 VAL A C 1
ATOM 821 O O . VAL A 1 102 ? 23.570 -12.787 3.073 1.00 84.94 102 VAL A O 1
ATOM 824 N N . LEU A 1 103 ? 22.457 -10.882 2.659 1.00 82.81 103 LEU A N 1
ATOM 825 C CA . LEU A 1 103 ? 23.379 -10.008 3.390 1.00 82.81 103 LEU A CA 1
ATOM 826 C C . LEU A 1 103 ? 23.412 -10.330 4.886 1.00 82.81 103 LEU A C 1
ATOM 828 O O . LEU A 1 103 ? 24.487 -10.311 5.474 1.00 82.81 103 LEU A O 1
ATOM 832 N N . HIS A 1 104 ? 22.275 -10.669 5.496 1.00 81.69 104 HIS A N 1
ATOM 833 C CA . HIS A 1 104 ? 22.199 -11.076 6.899 1.00 81.69 104 HIS A CA 1
ATOM 834 C C . HIS A 1 104 ? 22.873 -12.435 7.141 1.00 81.69 104 HIS A C 1
ATOM 836 O O . HIS A 1 104 ? 23.594 -12.626 8.123 1.00 81.69 104 HIS A O 1
ATOM 842 N N . VAL A 1 105 ? 22.677 -13.404 6.243 1.00 81.56 105 VAL A N 1
ATOM 843 C CA . VAL A 1 105 ? 23.385 -14.690 6.314 1.00 81.56 105 VAL A CA 1
ATOM 844 C C . VAL A 1 105 ? 24.883 -14.478 6.099 1.00 81.56 105 VAL A C 1
ATOM 846 O O . VAL A 1 105 ? 25.684 -15.029 6.844 1.00 81.56 105 VAL A O 1
ATOM 849 N N . PHE A 1 106 ? 25.276 -13.648 5.136 1.00 78.56 106 PHE A N 1
ATOM 850 C CA . PHE A 1 106 ? 26.676 -13.337 4.869 1.00 78.56 106 PHE A CA 1
ATOM 851 C C . PHE A 1 106 ? 27.339 -12.625 6.055 1.00 78.56 106 PHE A C 1
ATOM 853 O O . PHE A 1 106 ? 28.383 -13.076 6.521 1.00 78.56 106 PHE A O 1
ATOM 860 N N . SER A 1 107 ? 26.715 -11.584 6.612 1.00 74.12 107 SER A N 1
ATOM 861 C CA . SER A 1 107 ? 27.237 -10.857 7.774 1.00 74.12 107 SER A CA 1
ATOM 862 C C . SER A 1 107 ? 27.327 -11.751 9.010 1.00 74.12 107 SER A C 1
ATOM 864 O O . SER A 1 107 ? 28.368 -11.787 9.660 1.00 74.12 107 SER A O 1
ATOM 866 N N . SER A 1 108 ? 26.302 -12.559 9.293 1.00 70.38 108 SER A N 1
ATOM 867 C CA . SER A 1 108 ? 26.333 -13.515 10.409 1.00 70.38 108 SER A CA 1
ATOM 868 C C . SER A 1 108 ? 27.331 -14.663 10.212 1.00 70.38 108 SER A C 1
ATOM 870 O O . SER A 1 108 ? 27.749 -15.276 11.193 1.00 70.38 108 SER A O 1
ATOM 872 N N . ARG A 1 109 ? 27.740 -14.970 8.974 1.00 66.88 109 ARG A N 1
ATOM 873 C CA . ARG A 1 109 ? 28.819 -15.932 8.678 1.00 66.88 109 ARG A CA 1
ATOM 874 C C . ARG A 1 109 ? 30.203 -15.298 8.834 1.00 66.88 109 ARG A C 1
ATOM 876 O O . ARG A 1 109 ? 31.100 -15.965 9.337 1.00 66.88 109 ARG A O 1
ATOM 883 N N . LEU A 1 110 ? 30.366 -14.032 8.450 1.00 62.50 110 LEU A N 1
ATOM 884 C CA . LEU A 1 110 ? 31.633 -13.293 8.531 1.00 62.50 110 LEU A CA 1
ATOM 885 C C . LEU A 1 110 ? 31.970 -12.847 9.964 1.00 62.50 110 LEU A C 1
ATOM 887 O O . LEU A 1 110 ? 33.128 -12.888 10.363 1.00 62.50 110 LEU A O 1
ATOM 891 N N . PHE A 1 111 ? 30.960 -12.497 10.766 1.00 57.94 111 PHE A N 1
ATOM 892 C CA . PHE A 1 111 ? 31.116 -12.074 12.166 1.00 57.94 111 PHE A CA 1
ATOM 893 C C . PHE A 1 111 ? 31.117 -13.229 13.188 1.00 57.94 111 PHE A C 1
ATOM 895 O O . PHE A 1 111 ? 31.134 -12.984 14.392 1.00 57.94 111 PHE A O 1
ATOM 902 N N . ARG A 1 112 ? 31.141 -14.498 12.754 1.00 55.84 112 ARG A N 1
ATOM 903 C CA . ARG A 1 112 ? 31.171 -15.653 13.672 1.00 55.84 112 ARG A CA 1
ATOM 904 C C . ARG A 1 112 ? 32.471 -15.887 14.472 1.00 55.84 112 ARG A C 1
ATOM 906 O O . ARG A 1 112 ? 32.345 -16.602 15.463 1.00 55.84 112 ARG A O 1
ATOM 913 N N . PRO A 1 113 ? 33.675 -15.345 14.165 1.00 52.25 113 PRO A N 1
ATOM 914 C CA . PRO A 1 113 ? 34.851 -15.616 14.994 1.00 52.25 113 PRO A CA 1
ATOM 915 C C . PRO A 1 113 ? 35.120 -14.553 16.074 1.00 52.25 113 PRO A C 1
ATOM 917 O O . PRO A 1 113 ? 36.163 -14.615 16.714 1.00 52.25 113 PRO A O 1
ATOM 920 N N . ILE A 1 114 ? 34.225 -13.587 16.311 1.00 54.75 114 ILE A N 1
ATOM 921 C CA . ILE A 1 114 ? 34.369 -12.631 17.423 1.00 54.75 114 ILE A CA 1
ATOM 922 C C . ILE A 1 114 ? 33.157 -12.800 18.332 1.00 54.75 114 ILE A C 1
ATOM 924 O O . ILE A 1 114 ? 32.087 -12.236 18.114 1.00 54.75 114 ILE A O 1
ATOM 928 N N . GLY A 1 115 ? 33.327 -13.677 19.320 1.00 57.19 115 GLY A N 1
ATOM 929 C CA . GLY A 1 115 ? 32.324 -13.960 20.330 1.00 57.19 115 GLY A CA 1
ATOM 930 C C . GLY A 1 115 ? 31.963 -12.704 21.115 1.00 57.19 115 GLY A C 1
ATOM 931 O O . GLY A 1 115 ? 32.778 -12.175 21.861 1.00 57.19 115 GLY A O 1
ATOM 932 N N . PHE A 1 116 ? 30.713 -12.271 20.993 1.00 48.16 116 PHE A N 1
ATOM 933 C CA . PHE A 1 116 ? 30.013 -11.600 22.074 1.00 48.16 116 PHE A CA 1
ATOM 934 C C . PHE A 1 116 ? 28.516 -11.876 21.944 1.00 48.16 116 PHE A C 1
ATOM 936 O O . PHE A 1 116 ? 27.930 -11.877 20.862 1.00 48.16 116 PHE A O 1
ATOM 943 N N . GLN A 1 117 ? 27.932 -12.210 23.080 1.00 53.88 117 GLN A N 1
ATOM 944 C CA . GLN A 1 117 ? 26.618 -12.792 23.279 1.00 53.88 117 GLN A CA 1
ATOM 945 C C . GLN A 1 117 ? 25.498 -11.942 22.656 1.00 53.88 117 GLN A C 1
ATOM 947 O O . GLN A 1 117 ? 25.155 -10.877 23.160 1.00 53.88 117 GLN A O 1
ATOM 952 N N . THR A 1 118 ? 24.889 -12.412 21.564 1.00 50.50 118 THR A N 1
ATOM 953 C CA . THR A 1 118 ? 23.729 -11.753 20.941 1.00 50.50 118 THR A CA 1
ATOM 954 C C . THR A 1 118 ? 22.422 -12.332 21.477 1.00 50.50 118 THR A C 1
ATOM 956 O O . THR A 1 118 ? 21.615 -12.896 20.745 1.00 50.50 118 THR A O 1
ATOM 959 N N . SER A 1 119 ? 22.147 -12.099 22.762 1.00 46.56 119 SER A N 1
ATOM 960 C CA . SER A 1 119 ? 20.798 -12.270 23.335 1.00 46.56 119 SER A CA 1
ATOM 961 C C . SER A 1 119 ? 19.773 -11.252 22.790 1.00 46.56 119 SER A C 1
ATOM 963 O O . SER A 1 119 ? 18.643 -11.208 23.258 1.00 46.56 119 SER A O 1
ATOM 965 N N . CYS A 1 120 ? 20.131 -10.421 21.802 1.00 50.06 120 CYS A N 1
ATOM 966 C CA . CYS A 1 120 ? 19.314 -9.293 21.339 1.00 50.06 120 CYS A CA 1
ATOM 967 C C . CYS A 1 120 ? 18.574 -9.536 20.002 1.00 50.06 120 CYS A C 1
ATOM 969 O O . CYS A 1 120 ? 17.737 -8.732 19.601 1.00 50.06 120 CYS A O 1
ATOM 971 N N . LEU A 1 121 ? 18.827 -10.651 19.301 1.00 48.88 121 LEU A N 1
ATOM 972 C CA . LEU A 1 121 ? 18.236 -10.908 17.971 1.00 48.88 121 LEU A CA 1
ATOM 973 C C . LEU A 1 121 ? 16.840 -11.563 17.990 1.00 48.88 121 LEU A C 1
ATOM 975 O O . LEU A 1 121 ? 16.221 -11.711 16.939 1.00 48.88 121 LEU A O 1
ATOM 979 N N . MET A 1 122 ? 16.301 -11.897 19.165 1.00 45.69 122 MET A N 1
ATOM 980 C CA . MET A 1 122 ? 14.935 -12.428 19.313 1.00 45.69 122 MET A CA 1
ATOM 981 C C . MET A 1 122 ? 13.870 -11.338 19.548 1.00 45.69 122 MET A C 1
ATOM 983 O O . MET A 1 122 ? 12.696 -11.663 19.673 1.00 45.69 122 MET A O 1
ATOM 987 N N . ALA A 1 123 ? 14.236 -10.049 19.584 1.00 47.38 123 ALA A N 1
ATOM 988 C CA . ALA A 1 123 ? 13.270 -8.954 19.762 1.00 47.38 123 ALA A CA 1
ATOM 989 C C . ALA A 1 123 ? 12.740 -8.372 18.435 1.00 47.38 123 ALA A C 1
ATOM 991 O O . ALA A 1 123 ? 11.678 -7.758 18.409 1.00 47.38 123 ALA A O 1
ATOM 992 N N . TRP A 1 124 ? 13.443 -8.582 17.316 1.00 43.94 124 TRP A N 1
ATOM 993 C CA . TRP A 1 124 ? 13.076 -7.982 16.024 1.00 43.94 124 TRP A CA 1
ATOM 994 C C . TRP A 1 124 ? 12.042 -8.783 15.222 1.00 43.94 124 TRP A C 1
ATOM 996 O O . TRP A 1 124 ? 11.363 -8.215 14.372 1.00 43.94 124 TRP A O 1
ATOM 1006 N N . TYR A 1 125 ? 11.873 -10.079 15.501 1.00 49.81 125 TYR A N 1
ATOM 1007 C CA . TYR A 1 125 ? 10.887 -10.915 14.802 1.00 49.81 125 TYR A CA 1
ATOM 1008 C C . TYR A 1 125 ? 9.466 -10.815 15.382 1.00 49.81 125 TYR A C 1
ATOM 1010 O O . TYR A 1 125 ? 8.527 -11.267 14.734 1.00 49.81 125 TYR A O 1
ATOM 1018 N N . LEU A 1 126 ? 9.287 -10.199 16.559 1.00 46.81 126 LEU A N 1
ATOM 1019 C CA . LEU A 1 126 ? 7.980 -10.058 17.219 1.00 46.81 126 LEU A CA 1
ATOM 1020 C C . LEU A 1 126 ? 7.316 -8.679 17.009 1.00 46.81 126 LEU A C 1
ATOM 1022 O O . LEU A 1 126 ? 6.211 -8.459 17.491 1.00 46.81 126 LEU A O 1
ATOM 1026 N N . TRP A 1 127 ? 7.953 -7.754 16.278 1.00 39.78 127 TRP A N 1
ATOM 1027 C CA . TRP A 1 127 ? 7.383 -6.444 15.910 1.00 39.78 127 TRP A CA 1
ATOM 1028 C C . TRP A 1 127 ? 7.230 -6.318 14.387 1.00 39.78 127 TRP A C 1
ATOM 1030 O O . TRP A 1 127 ? 7.638 -5.345 13.758 1.00 39.78 127 TRP A O 1
ATOM 1040 N N . ILE A 1 128 ? 6.655 -7.342 13.766 1.00 48.34 128 ILE A N 1
ATOM 1041 C CA . ILE A 1 128 ? 5.997 -7.209 12.466 1.00 48.34 128 ILE A CA 1
ATOM 1042 C C . ILE A 1 128 ? 4.509 -7.298 12.798 1.00 48.34 128 ILE A C 1
ATOM 1044 O O . ILE A 1 128 ? 4.016 -8.407 13.001 1.00 48.34 128 ILE A O 1
ATOM 1048 N N . PRO A 1 129 ? 3.811 -6.162 12.977 1.00 52.94 129 PRO A N 1
ATOM 1049 C CA . PRO A 1 129 ? 2.384 -6.206 13.223 1.00 52.94 129 PRO A CA 1
ATOM 1050 C C . PRO A 1 129 ? 1.720 -6.735 11.951 1.00 52.94 129 PRO A C 1
ATOM 1052 O O . PRO A 1 129 ? 1.873 -6.154 10.871 1.00 52.94 129 PRO A O 1
ATOM 1055 N N . LEU A 1 130 ? 1.067 -7.890 12.104 1.00 44.34 130 LEU A N 1
ATOM 1056 C CA . LEU A 1 130 ? -0.118 -8.239 11.326 1.00 44.34 130 LEU A CA 1
ATOM 1057 C C . LEU A 1 130 ? -1.127 -7.087 11.375 1.00 44.34 130 LEU A C 1
ATOM 1059 O O . LEU A 1 130 ? -1.262 -6.475 12.462 1.00 44.34 130 LEU A O 1
#

Foldseek 3Di:
DVVPVPPDPDDPVVCVVVVNDDADDDPDDQDPDPVSNVVNVVRNVVVVVVVVVVVVLVVCCCPVVVLVVLPDPDPVVNVVSVVVSVVVSVVVVVVVVVVVVVVVVVVCVVPVVDDDDCPPVVPVVVPPDD